Protein AF-A0A9D9CVC6-F1 (afdb_monomer)

Foldseek 3Di:
DVVVVVVVVVVVVVVVVVVVCVVVVVVVVVVCCCCVVPVVPDDPQQCPFAADPDPDDPDRHHCVCVVVLVVLLVVLLVVLLCVPVVVVVCCLPPVDDPPDPVSVVVVVVVVVLVVDDLVVLLVVLVVVCVVVVNDDDSVSSNVSSNSSD

Structure (mmCIF, N/CA/C/O backbone):
data_AF-A0A9D9CVC6-F1
#
_entry.id   AF-A0A9D9CVC6-F1
#
loop_
_atom_site.group_PDB
_atom_site.id
_atom_site.type_symbol
_atom_site.label_atom_id
_atom_site.label_alt_id
_atom_site.label_comp_id
_atom_site.label_asym_id
_atom_site.label_entity_id
_atom_site.label_seq_id
_atom_site.pdbx_PDB_ins_code
_atom_site.Cartn_x
_atom_site.Cartn_y
_atom_site.Cartn_z
_atom_site.occupancy
_atom_site.B_iso_or_equiv
_atom_site.auth_seq_id
_atom_site.auth_comp_id
_atom_site.auth_asym_id
_atom_site.auth_atom_id
_atom_site.pdbx_PDB_model_num
ATOM 1 N N . MET A 1 1 ? 15.420 8.175 44.844 1.00 58.44 1 MET A N 1
ATOM 2 C CA . MET A 1 1 ? 14.349 7.767 43.901 1.00 58.44 1 MET A CA 1
ATOM 3 C C . MET A 1 1 ? 14.159 8.722 42.712 1.00 58.44 1 MET A C 1
ATOM 5 O O . MET A 1 1 ? 14.105 8.226 41.599 1.00 58.44 1 MET A O 1
ATOM 9 N N . LYS A 1 2 ? 14.113 10.060 42.874 1.00 63.50 2 LYS A N 1
ATOM 10 C CA . LYS A 1 2 ? 13.915 10.998 41.738 1.00 63.50 2 LYS A CA 1
ATOM 11 C C . LYS A 1 2 ? 15.054 11.006 40.695 1.00 63.50 2 LYS A C 1
ATOM 13 O O . LYS A 1 2 ? 14.771 10.964 39.510 1.00 63.50 2 LYS A O 1
ATOM 18 N N . LYS A 1 3 ? 16.331 10.983 41.113 1.00 70.31 3 LYS A N 1
ATOM 19 C CA . LYS A 1 3 ? 17.492 10.999 40.189 1.00 70.31 3 LYS A CA 1
ATOM 20 C C . LYS A 1 3 ? 17.569 9.783 39.250 1.00 70.31 3 LYS A C 1
ATOM 22 O O . LYS A 1 3 ? 17.969 9.946 38.109 1.00 70.31 3 LYS A O 1
ATOM 27 N N . ALA A 1 4 ? 17.161 8.598 39.714 1.00 75.88 4 ALA A N 1
ATOM 28 C CA . ALA A 1 4 ? 17.170 7.378 38.900 1.00 75.88 4 ALA A CA 1
ATOM 29 C C . ALA A 1 4 ? 16.188 7.476 37.720 1.00 75.88 4 ALA A C 1
ATOM 31 O O . ALA A 1 4 ? 16.573 7.195 36.592 1.00 75.88 4 ALA A O 1
ATOM 32 N N . LYS A 1 5 ? 14.976 8.000 37.964 1.00 79.31 5 LYS A N 1
ATOM 33 C CA . LYS A 1 5 ? 13.970 8.238 36.917 1.00 79.31 5 LYS A CA 1
ATOM 34 C C . LYS A 1 5 ? 14.440 9.239 35.853 1.00 79.31 5 LYS A C 1
ATOM 36 O O . LYS A 1 5 ? 14.216 9.017 34.674 1.00 79.31 5 LYS A O 1
ATOM 41 N N . TYR A 1 6 ? 15.150 10.301 36.250 1.00 85.25 6 TYR A N 1
ATOM 42 C CA . TYR A 1 6 ? 15.719 11.271 35.299 1.00 85.25 6 TYR A CA 1
ATOM 43 C C . TYR A 1 6 ? 16.834 10.684 34.423 1.00 85.25 6 TYR A C 1
ATOM 45 O O . TYR A 1 6 ? 16.979 11.072 33.265 1.00 85.25 6 TYR A O 1
ATOM 53 N N . ILE A 1 7 ? 17.648 9.774 34.967 1.00 90.19 7 ILE A N 1
ATOM 54 C CA . ILE A 1 7 ? 18.705 9.101 34.198 1.00 90.19 7 ILE A CA 1
ATOM 55 C C . ILE A 1 7 ? 18.078 8.122 33.203 1.00 90.19 7 ILE A C 1
ATOM 57 O O . ILE A 1 7 ? 18.458 8.126 32.035 1.00 90.19 7 ILE A O 1
ATOM 61 N N . GLU A 1 8 ? 17.092 7.344 33.647 1.00 90.44 8 GLU A N 1
ATOM 62 C CA . GLU A 1 8 ? 16.329 6.419 32.807 1.00 90.44 8 GLU A CA 1
ATOM 63 C C . GLU A 1 8 ? 15.657 7.148 31.634 1.00 90.44 8 GLU A C 1
ATOM 65 O O . GLU A 1 8 ? 15.878 6.792 30.477 1.00 90.44 8 GLU A O 1
ATOM 70 N N . GLU A 1 9 ? 14.939 8.241 31.907 1.00 93.50 9 GLU A N 1
ATOM 71 C CA . GLU A 1 9 ? 14.317 9.079 30.877 1.00 93.50 9 GLU A CA 1
ATOM 72 C C . GLU A 1 9 ? 15.345 9.596 29.860 1.00 93.50 9 GLU A C 1
ATOM 74 O O . GLU A 1 9 ? 15.119 9.544 28.650 1.00 93.50 9 GLU A O 1
ATOM 79 N N . LYS A 1 10 ? 16.512 10.056 30.330 1.00 94.44 10 LYS A N 1
ATOM 80 C CA . LYS A 1 10 ? 17.574 10.565 29.455 1.00 94.44 10 LYS A CA 1
ATOM 81 C C . LYS A 1 10 ? 18.161 9.468 28.563 1.00 94.44 10 LYS A C 1
ATOM 83 O O . LYS A 1 10 ? 18.442 9.743 27.396 1.00 94.44 10 LYS A O 1
ATOM 88 N N . ILE A 1 11 ? 18.315 8.249 29.085 1.00 96.31 11 ILE A N 1
ATOM 89 C CA . ILE A 1 11 ? 18.776 7.083 28.317 1.00 96.31 11 ILE A CA 1
ATOM 90 C C . ILE A 1 11 ? 17.750 6.727 27.241 1.00 96.31 11 ILE A C 1
ATOM 92 O O . ILE A 1 11 ? 18.112 6.654 26.068 1.00 96.31 11 ILE A O 1
ATOM 96 N N . PHE A 1 12 ? 16.472 6.573 27.595 1.00 96.12 12 PHE A N 1
ATOM 97 C CA . PHE A 1 12 ? 15.433 6.247 26.614 1.00 96.12 12 PHE A CA 1
ATOM 98 C C . PHE A 1 12 ? 15.273 7.341 25.563 1.00 96.12 12 PHE A C 1
ATOM 100 O O . PHE A 1 12 ? 15.168 7.039 24.376 1.00 96.12 12 PHE A O 1
ATOM 107 N N . ARG A 1 13 ? 15.332 8.616 25.957 1.00 96.00 13 ARG A N 1
ATOM 108 C CA . ARG A 1 13 ? 15.294 9.731 25.008 1.00 96.00 13 ARG A CA 1
ATOM 109 C C . ARG A 1 13 ? 16.474 9.695 24.041 1.00 96.00 13 ARG A C 1
ATOM 111 O O . ARG A 1 13 ? 16.279 9.910 22.848 1.00 96.00 13 ARG A O 1
ATOM 118 N N . PHE A 1 14 ? 17.674 9.394 24.533 1.00 97.44 14 PHE A N 1
ATOM 119 C CA . PHE A 1 14 ? 18.846 9.216 23.680 1.00 97.44 14 PHE A CA 1
ATOM 120 C C . PHE A 1 14 ? 18.668 8.041 22.708 1.00 97.44 14 PHE A C 1
ATOM 122 O O . PHE A 1 14 ? 18.881 8.218 21.512 1.00 97.44 14 PHE A O 1
ATOM 129 N N . LEU A 1 15 ? 18.215 6.878 23.189 1.00 97.69 15 LEU A N 1
ATOM 130 C CA . LEU A 1 15 ? 17.974 5.697 22.354 1.00 97.69 15 LEU A CA 1
ATOM 131 C C . LEU A 1 15 ? 16.898 5.944 21.287 1.00 97.69 15 LEU A C 1
ATOM 133 O O . LEU A 1 15 ? 17.083 5.541 20.142 1.00 97.69 15 LEU A O 1
ATOM 137 N N . MET A 1 16 ? 15.812 6.642 21.631 1.00 97.38 16 MET A N 1
ATOM 138 C CA . MET A 1 16 ? 14.762 7.018 20.677 1.00 97.38 16 MET A CA 1
ATOM 139 C C . MET A 1 16 ? 15.306 7.929 19.575 1.00 97.38 16 MET A C 1
ATOM 141 O O . MET A 1 16 ? 15.074 7.672 18.397 1.00 97.38 16 MET A O 1
ATOM 145 N N . VAL A 1 17 ? 16.057 8.974 19.942 1.00 97.75 17 VAL A N 1
ATOM 146 C CA . VAL A 1 17 ? 16.656 9.895 18.963 1.00 97.75 17 VAL A CA 1
ATOM 147 C C . VAL A 1 17 ? 17.686 9.172 18.096 1.00 97.75 17 VAL A C 1
ATOM 149 O O . VAL A 1 17 ? 17.695 9.359 16.883 1.00 97.75 17 VAL A O 1
ATOM 152 N N . LEU A 1 18 ? 18.512 8.305 18.685 1.00 98.06 18 LEU A N 1
ATOM 153 C CA . LEU A 1 18 ? 19.485 7.506 17.945 1.00 98.06 18 LEU A CA 1
ATOM 154 C C . LEU A 1 18 ? 18.797 6.558 16.954 1.00 98.06 18 LEU A C 1
ATOM 156 O O . LEU A 1 18 ? 19.188 6.507 15.792 1.00 98.06 18 LEU A O 1
ATOM 160 N N . SER A 1 19 ? 17.753 5.849 17.389 1.00 97.81 19 SER A N 1
ATOM 161 C CA . SER A 1 19 ? 16.961 4.967 16.528 1.00 97.81 19 SER A CA 1
ATOM 162 C C . SER A 1 19 ? 16.328 5.738 15.370 1.00 97.81 19 SER A C 1
ATOM 164 O O . SER A 1 19 ? 16.455 5.318 14.220 1.00 97.81 19 SER A O 1
ATOM 166 N N . LEU A 1 20 ? 15.737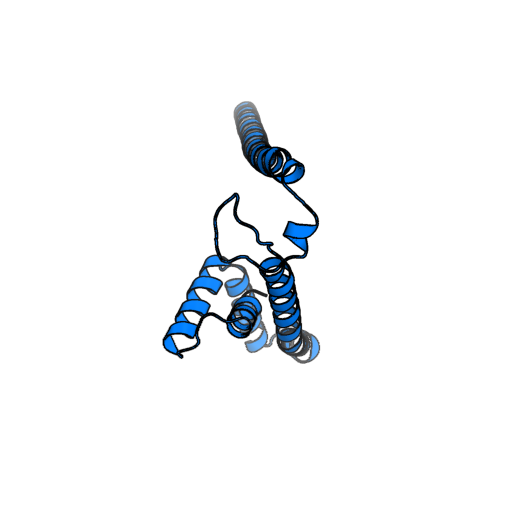 6.905 15.646 1.00 97.75 20 LEU A N 1
ATOM 167 C CA . LEU A 1 20 ? 15.180 7.777 14.616 1.00 97.75 20 LEU A CA 1
ATOM 168 C C . LEU A 1 20 ? 16.246 8.203 13.601 1.00 97.75 20 LEU A C 1
ATOM 170 O O . LEU A 1 20 ? 16.009 8.095 12.402 1.00 97.75 20 LEU A O 1
ATOM 174 N N . ILE A 1 21 ? 17.417 8.653 14.063 1.00 98.19 21 ILE A N 1
ATOM 175 C CA . ILE A 1 21 ? 18.521 9.070 13.186 1.00 98.19 21 ILE A CA 1
ATOM 176 C C . ILE A 1 21 ? 18.998 7.901 12.319 1.00 98.19 21 ILE A C 1
ATOM 178 O O . ILE A 1 21 ? 19.233 8.092 11.129 1.00 98.19 21 ILE A O 1
ATOM 182 N N . LEU A 1 22 ? 19.112 6.695 12.880 1.00 98.12 22 LEU A N 1
ATOM 183 C CA . LEU A 1 22 ? 19.529 5.508 12.131 1.00 98.12 22 LEU A CA 1
ATOM 184 C C . LEU A 1 22 ? 18.515 5.133 11.046 1.00 98.12 22 LEU A C 1
ATOM 186 O O . LEU A 1 22 ? 18.899 4.938 9.893 1.00 98.12 22 LEU A O 1
ATOM 190 N N . VAL A 1 23 ? 17.226 5.071 11.390 1.00 97.88 23 VAL A N 1
ATOM 191 C CA . VAL A 1 23 ? 16.163 4.740 10.430 1.00 97.88 23 VAL A CA 1
ATOM 192 C C . VAL A 1 23 ? 16.060 5.820 9.354 1.00 97.88 23 VAL A C 1
ATOM 194 O O . VAL A 1 23 ? 16.060 5.502 8.166 1.00 97.88 23 VAL A O 1
ATOM 197 N N . ALA A 1 24 ? 16.039 7.095 9.746 1.00 97.94 24 ALA A N 1
ATOM 198 C CA . ALA A 1 24 ? 15.993 8.213 8.809 1.00 97.94 24 ALA A CA 1
ATOM 199 C C . ALA A 1 24 ? 17.230 8.240 7.902 1.00 97.94 24 ALA A C 1
ATOM 201 O O . ALA A 1 24 ? 17.098 8.447 6.698 1.00 97.94 24 ALA A O 1
ATOM 202 N N . GLY A 1 25 ? 18.418 7.971 8.449 1.00 98.19 25 GLY A N 1
ATOM 203 C CA . GLY A 1 25 ? 19.661 7.868 7.688 1.00 98.19 25 GLY A CA 1
ATOM 204 C C . GLY A 1 25 ? 19.634 6.726 6.672 1.00 98.19 25 GLY A C 1
ATOM 205 O O . GLY A 1 25 ? 20.070 6.908 5.536 1.00 98.19 25 GLY A O 1
ATOM 206 N N . PHE A 1 26 ? 19.065 5.573 7.034 1.00 97.94 26 PHE A N 1
ATOM 207 C CA . PHE A 1 26 ? 18.894 4.455 6.107 1.00 97.94 26 PHE A CA 1
ATOM 208 C C . PHE A 1 26 ? 17.908 4.793 4.983 1.00 97.94 26 PHE A C 1
ATOM 210 O O . PHE A 1 26 ? 18.233 4.604 3.811 1.00 97.94 26 PHE A O 1
ATOM 217 N N . VAL A 1 27 ? 16.744 5.361 5.317 1.00 97.69 27 VAL A N 1
ATOM 218 C CA . VAL A 1 27 ? 15.762 5.822 4.321 1.00 97.69 27 VAL A CA 1
ATOM 219 C C . VAL A 1 27 ? 16.394 6.852 3.386 1.00 97.69 27 VAL A C 1
ATOM 221 O O . VAL A 1 27 ? 16.288 6.721 2.167 1.00 97.69 27 VAL A O 1
ATOM 224 N N . PHE A 1 28 ? 17.115 7.832 3.933 1.00 98.06 28 PHE A N 1
ATOM 225 C CA . PHE A 1 28 ? 17.815 8.838 3.141 1.00 98.06 28 PHE A CA 1
ATOM 226 C C . PHE A 1 28 ? 18.872 8.213 2.224 1.00 98.06 28 PHE A C 1
ATOM 228 O O . PHE A 1 28 ? 18.948 8.578 1.057 1.00 98.06 28 PHE A O 1
ATOM 235 N N . SER A 1 29 ? 19.643 7.238 2.710 1.00 97.62 29 SER A N 1
ATOM 236 C CA . SER A 1 29 ? 20.635 6.510 1.909 1.00 97.62 29 SER A CA 1
ATOM 237 C C . SER A 1 29 ? 19.996 5.767 0.730 1.00 97.62 29 SER A C 1
ATOM 239 O O . SER A 1 29 ? 20.488 5.844 -0.400 1.00 97.62 29 SER A O 1
ATOM 241 N N . VAL A 1 30 ? 18.859 5.102 0.959 1.00 97.06 30 VAL A N 1
ATOM 242 C CA . VAL A 1 30 ? 18.101 4.420 -0.101 1.00 97.06 30 VAL A CA 1
ATOM 243 C C . VAL A 1 30 ? 17.596 5.426 -1.134 1.00 97.06 30 VAL A C 1
ATOM 245 O O . VAL A 1 30 ? 17.838 5.238 -2.327 1.00 97.06 30 VAL A O 1
ATOM 248 N N . LEU A 1 31 ? 16.962 6.516 -0.694 1.00 97.06 31 LEU A N 1
ATOM 249 C CA . LEU A 1 31 ? 16.478 7.570 -1.591 1.00 97.06 31 LEU A CA 1
ATOM 250 C C . LEU A 1 31 ? 17.627 8.196 -2.387 1.00 97.06 31 LEU A C 1
ATOM 252 O O . LEU A 1 31 ? 17.539 8.314 -3.608 1.00 97.06 31 LEU A O 1
ATOM 256 N N . TRP A 1 32 ? 18.734 8.527 -1.723 1.00 97.69 32 TRP A N 1
ATOM 257 C CA . TRP A 1 32 ? 19.931 9.058 -2.365 1.00 97.69 32 TRP A CA 1
ATOM 258 C C . TRP A 1 32 ? 20.462 8.106 -3.439 1.00 97.69 32 TRP A C 1
ATOM 260 O O . TRP A 1 32 ? 20.743 8.539 -4.554 1.00 97.69 32 TRP A O 1
ATOM 270 N N . SER A 1 33 ? 20.556 6.805 -3.149 1.00 96.00 33 SER A N 1
ATOM 271 C CA . SER A 1 33 ? 20.980 5.786 -4.121 1.00 96.00 33 SER A CA 1
ATOM 272 C C . SER A 1 33 ? 20.028 5.705 -5.321 1.00 96.00 33 SER A C 1
ATOM 274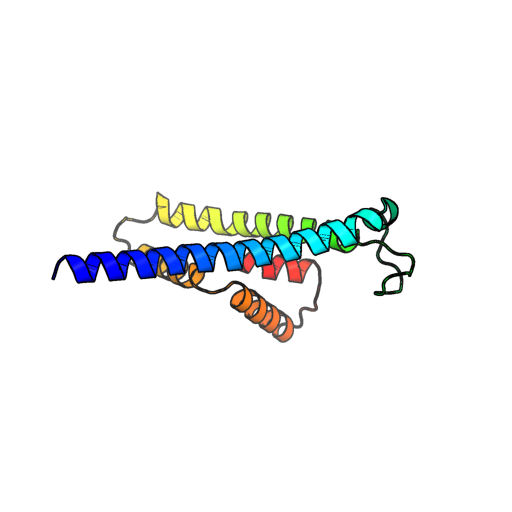 O O . SER A 1 33 ? 20.494 5.645 -6.459 1.00 96.00 33 SER A O 1
ATOM 276 N N . ILE A 1 34 ? 18.711 5.757 -5.088 1.00 94.38 34 ILE A N 1
ATOM 277 C CA . ILE A 1 34 ? 17.696 5.749 -6.152 1.00 94.38 34 ILE A CA 1
ATOM 278 C C . ILE A 1 34 ? 17.859 6.967 -7.063 1.00 94.38 34 ILE A C 1
ATOM 280 O O . ILE A 1 34 ? 17.929 6.807 -8.278 1.00 94.38 34 ILE A O 1
ATOM 284 N N . PHE A 1 35 ? 17.960 8.176 -6.508 1.00 95.12 35 PHE A N 1
ATOM 285 C CA . PHE A 1 35 ? 18.044 9.391 -7.321 1.00 95.12 35 PHE A CA 1
ATOM 286 C C . PHE A 1 35 ? 19.406 9.554 -7.999 1.00 95.12 35 PHE A C 1
ATOM 288 O O . PHE A 1 35 ? 19.456 9.831 -9.196 1.00 95.12 35 PHE A O 1
ATOM 295 N N . SER A 1 36 ? 20.505 9.333 -7.273 1.00 95.75 36 SER A N 1
ATOM 296 C CA . SER A 1 36 ? 21.863 9.490 -7.816 1.00 95.75 36 SER A CA 1
ATOM 297 C C . SER A 1 36 ? 22.168 8.507 -8.945 1.00 95.75 36 SER A C 1
ATOM 299 O O . SER A 1 36 ? 22.846 8.879 -9.898 1.00 95.75 36 SER A O 1
ATOM 301 N N . LYS A 1 37 ? 21.656 7.270 -8.872 1.00 90.88 37 LYS A N 1
ATOM 302 C CA . LYS A 1 37 ? 21.844 6.260 -9.927 1.00 90.88 37 LYS A CA 1
ATOM 303 C C . LYS A 1 37 ? 20.734 6.280 -10.975 1.00 90.88 37 LYS A C 1
ATOM 305 O O . LYS A 1 37 ? 20.990 5.943 -12.124 1.00 90.88 37 LYS A O 1
ATOM 310 N N . GLY A 1 38 ? 19.515 6.646 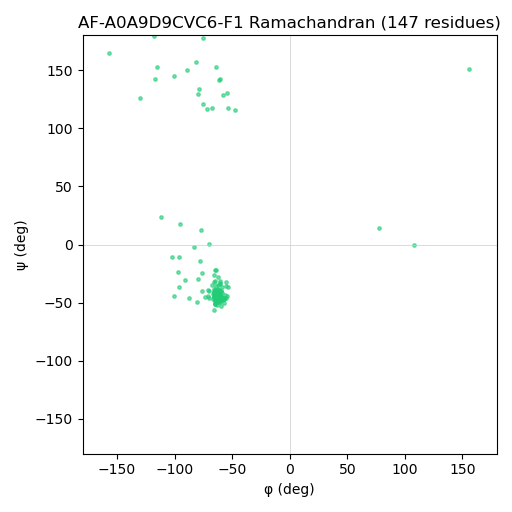-10.587 1.00 88.19 38 GLY A N 1
ATOM 311 C CA . GLY A 1 38 ? 18.338 6.606 -11.451 1.00 88.19 38 GLY A CA 1
ATOM 312 C C . GLY A 1 38 ? 18.231 7.805 -12.387 1.00 88.19 38 GLY A C 1
ATOM 313 O O . GLY A 1 38 ? 18.066 7.608 -13.587 1.00 88.19 38 GLY A O 1
ATOM 314 N N . ILE A 1 39 ? 18.361 9.036 -11.871 1.00 89.12 39 ILE A N 1
ATOM 315 C CA . ILE A 1 39 ? 18.173 10.262 -12.670 1.00 89.12 39 ILE A CA 1
ATOM 316 C C . ILE A 1 39 ? 19.107 10.314 -13.891 1.00 89.12 39 ILE A C 1
ATOM 318 O O . ILE A 1 39 ? 18.601 10.582 -14.978 1.00 89.12 39 ILE A O 1
ATOM 322 N N . PRO A 1 40 ? 20.423 10.030 -13.782 1.00 90.06 40 PRO A N 1
ATOM 323 C CA . PRO A 1 40 ? 21.329 10.152 -14.929 1.00 90.06 40 PRO A CA 1
ATOM 324 C C . PRO A 1 40 ? 21.016 9.196 -16.084 1.00 90.06 40 PRO A C 1
ATOM 326 O O . PRO A 1 40 ? 21.436 9.439 -17.210 1.00 90.06 40 PRO A O 1
ATOM 329 N N . VAL A 1 41 ? 20.313 8.097 -15.801 1.00 84.50 41 VAL A N 1
ATOM 330 C CA . VAL A 1 41 ? 19.986 7.047 -16.776 1.00 84.50 41 VAL A CA 1
ATOM 331 C C . VAL A 1 41 ? 18.532 7.166 -17.251 1.00 84.50 41 VAL A C 1
ATOM 333 O O . VAL A 1 41 ? 18.141 6.517 -18.216 1.00 84.50 41 VAL A O 1
ATOM 336 N N . LEU A 1 42 ? 17.716 8.004 -16.603 1.00 84.94 42 LEU A N 1
ATOM 337 C CA . LEU A 1 42 ? 16.309 8.172 -16.938 1.00 84.94 42 LEU A CA 1
ATOM 338 C C . LEU A 1 42 ? 16.161 8.937 -18.258 1.00 84.94 42 LEU A C 1
ATOM 340 O O . LEU A 1 42 ? 16.504 10.114 -18.356 1.00 84.94 42 LEU A O 1
ATOM 344 N N . THR A 1 43 ? 15.584 8.286 -19.263 1.00 87.56 43 THR A N 1
ATOM 345 C CA . THR A 1 43 ? 15.228 8.921 -20.537 1.00 87.56 43 THR A CA 1
ATOM 346 C C . THR A 1 43 ? 13.716 8.916 -20.735 1.00 87.56 43 THR A C 1
ATOM 348 O O . THR A 1 43 ? 13.007 8.041 -20.235 1.00 87.56 43 THR A O 1
ATOM 351 N N . TRP A 1 44 ? 13.202 9.891 -21.487 1.00 86.69 44 TRP A N 1
ATOM 352 C CA . TRP A 1 44 ? 11.771 9.960 -21.804 1.00 86.69 44 TRP A CA 1
ATOM 353 C C . TRP A 1 44 ? 11.283 8.727 -22.577 1.00 86.69 44 TRP A C 1
ATOM 355 O O . TRP A 1 44 ? 10.172 8.238 -22.362 1.00 86.69 44 TRP A O 1
ATOM 365 N N . GLU A 1 45 ? 12.147 8.176 -23.427 1.00 86.00 45 GLU A N 1
ATOM 366 C CA . GLU A 1 45 ? 11.888 6.944 -24.166 1.00 86.00 45 GLU A CA 1
ATOM 367 C C . GLU A 1 45 ? 11.697 5.748 -23.222 1.00 86.00 45 GLU A C 1
ATOM 369 O O . GLU A 1 45 ? 10.764 4.975 -23.412 1.00 86.00 45 GLU A O 1
ATOM 374 N N . MET A 1 46 ? 12.478 5.628 -22.141 1.00 84.62 46 MET A N 1
ATOM 375 C CA . MET A 1 46 ? 12.286 4.562 -21.142 1.00 84.62 46 MET A CA 1
ATOM 376 C C . MET A 1 46 ? 10.949 4.663 -20.396 1.00 84.62 46 MET A C 1
ATOM 378 O O . MET A 1 46 ? 10.389 3.644 -19.997 1.00 84.62 46 MET A O 1
ATOM 382 N N . VAL A 1 47 ? 10.421 5.872 -20.198 1.00 87.94 47 VAL A N 1
ATOM 383 C CA . VAL A 1 47 ? 9.124 6.068 -19.529 1.00 87.94 47 VAL A CA 1
ATOM 384 C C . VAL A 1 47 ? 7.965 5.719 -20.466 1.00 87.94 47 VAL A C 1
ATOM 386 O O . VAL A 1 47 ? 6.984 5.111 -20.041 1.00 87.94 47 VAL A O 1
ATOM 389 N N . THR A 1 48 ? 8.076 6.100 -21.739 1.00 87.88 48 THR A N 1
ATOM 390 C CA . THR A 1 48 ? 6.982 6.021 -22.723 1.00 87.88 48 THR A CA 1
ATOM 391 C C . THR A 1 48 ? 7.003 4.767 -23.591 1.00 87.88 48 THR A C 1
ATOM 393 O O . THR A 1 48 ? 6.026 4.490 -24.281 1.00 87.88 48 THR A O 1
ATOM 396 N N . SER A 1 49 ? 8.076 3.981 -23.550 1.00 87.56 49 SER A N 1
ATOM 397 C CA . SER A 1 49 ? 8.184 2.759 -24.345 1.00 87.56 49 SER A CA 1
ATOM 398 C C . SER A 1 49 ? 7.626 1.540 -23.621 1.00 87.56 49 SER A C 1
ATOM 400 O O . SER A 1 49 ? 7.686 1.410 -22.394 1.00 87.56 49 SER A O 1
ATOM 402 N N . LEU A 1 50 ? 7.122 0.597 -24.414 1.00 87.31 50 LEU A N 1
ATOM 403 C CA . LEU A 1 50 ? 6.765 -0.733 -23.935 1.00 87.31 50 LEU A CA 1
ATOM 404 C C . LEU A 1 50 ? 8.015 -1.488 -23.447 1.00 87.31 50 LEU A C 1
ATOM 406 O O . LEU A 1 50 ? 9.123 -1.222 -23.927 1.00 87.31 50 LEU A O 1
ATOM 410 N N . PRO A 1 51 ? 7.857 -2.438 -22.508 1.00 80.50 51 PRO A N 1
ATOM 411 C CA . PRO A 1 51 ? 8.957 -3.294 -22.088 1.00 80.50 51 PRO A CA 1
ATOM 412 C C . PRO A 1 51 ? 9.514 -4.058 -23.285 1.00 80.50 51 PRO A C 1
ATOM 414 O O . PRO A 1 51 ? 8.777 -4.678 -24.051 1.00 80.50 51 PRO A O 1
ATOM 417 N N . GLY A 1 52 ? 10.831 -3.979 -23.451 1.00 72.56 52 GLY A N 1
ATOM 418 C CA . GLY A 1 52 ? 11.538 -4.704 -24.494 1.00 72.56 52 GLY A CA 1
ATOM 419 C C . GLY A 1 52 ? 11.673 -6.187 -24.171 1.00 72.56 52 GLY A C 1
ATOM 420 O O . GLY A 1 52 ? 11.317 -6.659 -23.093 1.00 72.56 52 GLY A O 1
ATOM 421 N N . SER A 1 53 ? 12.261 -6.938 -25.099 1.00 65.38 53 SER A N 1
ATOM 422 C CA . SER A 1 53 ? 12.461 -8.389 -24.973 1.00 65.38 53 SER A CA 1
ATOM 423 C C . SER A 1 53 ? 13.508 -8.804 -23.925 1.00 65.38 53 SER A C 1
ATOM 425 O O . SER A 1 53 ? 13.758 -9.996 -23.750 1.00 65.38 53 SER A O 1
ATOM 427 N N . GLY A 1 54 ? 14.136 -7.855 -23.220 1.00 55.59 54 GLY A N 1
ATOM 428 C CA . GLY A 1 54 ? 15.140 -8.119 -22.191 1.00 55.59 54 GLY A CA 1
ATOM 429 C C . GLY A 1 54 ? 14.863 -7.372 -20.889 1.00 55.59 54 GLY A C 1
ATOM 430 O O . GLY A 1 54 ? 14.784 -6.152 -20.880 1.00 55.59 54 GLY A O 1
ATOM 431 N N . PHE A 1 55 ? 14.811 -8.107 -19.778 1.00 51.44 55 PHE A N 1
ATOM 432 C CA . PHE A 1 55 ? 14.646 -7.591 -18.410 1.00 51.44 55 PHE A CA 1
ATOM 433 C C . PHE A 1 55 ? 15.929 -6.972 -17.801 1.00 51.44 55 PHE A C 1
ATOM 435 O O . PHE A 1 55 ? 15.987 -6.740 -16.596 1.00 51.44 55 PHE A O 1
ATOM 442 N N . TYR A 1 56 ? 16.974 -6.718 -18.599 1.00 50.91 56 TYR A N 1
ATOM 443 C CA . TYR A 1 56 ? 18.306 -6.344 -18.105 1.00 50.91 56 TYR A CA 1
ATOM 444 C C . TYR A 1 56 ? 18.736 -4.943 -18.549 1.00 50.91 56 TYR A C 1
ATOM 446 O O . TYR A 1 56 ? 18.507 -4.532 -19.687 1.00 50.91 56 TYR A O 1
ATOM 454 N N . VAL A 1 57 ? 19.421 -4.251 -17.633 1.00 48.38 57 VAL A N 1
ATOM 455 C CA . VAL A 1 57 ? 20.078 -2.950 -17.822 1.00 48.38 57 VAL A CA 1
ATOM 456 C C . VAL A 1 57 ? 20.901 -2.967 -19.117 1.00 48.38 57 VAL A C 1
ATOM 458 O O . VAL A 1 57 ? 21.846 -3.742 -19.237 1.00 48.38 57 VAL A O 1
ATOM 461 N N . GLY A 1 58 ? 20.524 -2.134 -20.091 1.00 53.59 58 GLY A N 1
ATOM 462 C CA . GLY A 1 58 ? 21.248 -1.973 -21.359 1.00 53.59 58 GLY A CA 1
ATOM 463 C C . GLY A 1 58 ? 20.582 -2.561 -22.610 1.00 53.59 58 GLY A C 1
ATOM 464 O O . GLY A 1 58 ? 21.142 -2.411 -23.694 1.00 53.59 58 GLY A O 1
ATOM 465 N N . LYS A 1 59 ? 19.399 -3.190 -22.517 1.00 58.47 59 LYS A N 1
ATOM 466 C CA . LYS A 1 59 ? 18.577 -3.505 -23.705 1.00 58.47 59 LYS A CA 1
ATOM 467 C C . LYS A 1 59 ? 17.436 -2.498 -23.881 1.00 58.47 59 LYS A C 1
ATOM 469 O O . LYS A 1 59 ? 16.881 -2.013 -22.904 1.00 58.47 59 LYS A O 1
ATOM 474 N N . GLN A 1 60 ? 17.113 -2.191 -25.140 1.00 62.09 60 GLN A N 1
ATOM 475 C CA . GLN A 1 60 ? 16.017 -1.298 -25.537 1.00 62.09 60 GLN A CA 1
ATOM 476 C C . GLN A 1 60 ? 14.695 -1.761 -24.916 1.00 62.09 60 GLN A C 1
ATOM 478 O O . GLN A 1 60 ? 14.356 -2.941 -25.011 1.00 62.09 60 GLN A O 1
ATOM 483 N N . GLY A 1 61 ? 13.965 -0.846 -24.282 1.00 69.94 61 GLY A N 1
ATOM 484 C CA . GLY A 1 61 ? 12.690 -1.125 -23.627 1.00 69.94 61 GLY A CA 1
ATOM 485 C C . GLY A 1 61 ? 12.374 -0.115 -22.527 1.00 69.94 61 GLY A C 1
ATOM 486 O O . GLY A 1 61 ? 13.280 0.447 -21.913 1.00 69.94 61 GLY A O 1
ATOM 487 N N . GLY A 1 62 ? 11.088 0.114 -22.280 1.00 83.12 62 GLY A N 1
ATOM 488 C CA . GLY A 1 62 ? 10.610 1.008 -21.230 1.00 83.12 62 GLY A CA 1
ATOM 489 C C . GLY A 1 62 ? 9.772 0.309 -20.163 1.00 83.12 62 GLY A C 1
ATOM 490 O O . GLY A 1 62 ? 9.531 -0.895 -20.208 1.00 83.12 62 GLY A O 1
ATOM 491 N N . PHE A 1 63 ? 9.318 1.068 -19.173 1.00 88.25 63 PHE A N 1
ATOM 492 C CA . PHE A 1 63 ? 8.486 0.568 -18.072 1.00 88.25 63 PHE A CA 1
ATOM 493 C C . PHE A 1 63 ? 7.051 1.109 -18.128 1.00 88.25 63 PHE A C 1
ATOM 495 O O . PHE A 1 63 ? 6.345 1.100 -17.116 1.00 88.25 63 PHE A O 1
ATOM 502 N N . LEU A 1 64 ? 6.578 1.512 -19.318 1.00 90.56 64 LEU A N 1
ATOM 503 C CA . LEU A 1 64 ? 5.226 2.044 -19.510 1.00 90.56 64 LEU A CA 1
ATOM 504 C C . LEU A 1 64 ? 4.144 1.089 -18.981 1.00 90.56 64 LEU A C 1
ATOM 506 O O . LEU A 1 64 ? 3.242 1.523 -18.270 1.00 90.56 64 LEU A O 1
ATOM 510 N N . ASN A 1 65 ? 4.256 -0.217 -19.255 1.00 90.75 65 ASN A N 1
ATOM 511 C CA . ASN A 1 65 ? 3.291 -1.212 -18.766 1.00 90.75 65 ASN A CA 1
ATOM 512 C C . ASN A 1 65 ? 3.221 -1.272 -17.235 1.00 90.75 65 ASN A C 1
ATOM 514 O O . ASN A 1 65 ? 2.150 -1.531 -16.695 1.00 90.75 65 ASN A O 1
ATOM 518 N N . ALA A 1 66 ? 4.331 -1.032 -16.532 1.00 90.56 66 ALA A N 1
ATOM 519 C CA . ALA A 1 66 ? 4.335 -1.008 -15.073 1.00 90.56 66 ALA A CA 1
ATOM 520 C C . ALA A 1 66 ? 3.605 0.233 -14.540 1.00 90.56 66 ALA A C 1
ATOM 522 O O . ALA A 1 66 ? 2.841 0.121 -13.584 1.00 90.56 66 ALA A O 1
ATOM 523 N N . ILE A 1 67 ? 3.773 1.389 -15.194 1.00 93.12 67 ILE A N 1
ATOM 524 C CA . ILE A 1 67 ? 3.059 2.628 -14.849 1.00 93.12 67 ILE A CA 1
ATOM 525 C C . ILE A 1 67 ? 1.562 2.456 -15.116 1.00 93.12 67 ILE A C 1
ATOM 527 O O . ILE A 1 67 ? 0.746 2.600 -14.208 1.00 93.12 67 ILE A O 1
ATOM 531 N N . VAL A 1 68 ? 1.202 2.110 -16.353 1.00 95.31 68 VAL A N 1
ATOM 532 C CA . VAL A 1 68 ? -0.194 1.976 -16.789 1.00 95.31 68 VAL A CA 1
ATOM 533 C C . VAL A 1 68 ? -0.898 0.854 -16.024 1.00 95.31 68 VAL A C 1
ATOM 535 O O . VAL A 1 68 ? -2.014 1.042 -15.548 1.00 95.31 68 VAL A O 1
ATOM 538 N N . GLY A 1 69 ? -0.227 -0.284 -15.833 1.00 94.75 69 GLY A N 1
ATOM 539 C CA . GLY A 1 69 ? -0.735 -1.398 -15.037 1.00 94.75 69 GLY A CA 1
ATOM 540 C C . GLY A 1 69 ? -1.006 -0.999 -13.589 1.00 94.75 69 GLY A C 1
ATOM 541 O O . GLY A 1 69 ? -2.088 -1.285 -13.085 1.00 94.75 69 GLY A O 1
ATOM 542 N N . SER A 1 70 ? -0.083 -0.275 -12.946 1.00 95.25 70 SER A N 1
ATOM 543 C CA . SER A 1 70 ? -0.288 0.243 -11.584 1.00 95.25 70 SER A CA 1
ATOM 544 C C . SER A 1 70 ? -1.493 1.180 -11.508 1.00 95.25 70 SER A C 1
ATOM 546 O O . SER A 1 70 ? -2.328 1.031 -10.620 1.00 95.25 70 SER A O 1
ATOM 548 N N . VAL A 1 71 ? -1.631 2.103 -12.466 1.00 97.00 71 VAL A N 1
ATOM 549 C CA . VAL A 1 71 ? -2.777 3.026 -12.524 1.00 97.00 71 VAL A CA 1
ATOM 550 C C . VAL A 1 71 ? -4.092 2.261 -12.671 1.00 97.00 71 VAL A C 1
ATOM 552 O O . VAL A 1 71 ? -5.040 2.534 -11.939 1.00 97.00 71 VAL A O 1
ATOM 555 N N . TYR A 1 72 ? -4.159 1.281 -13.573 1.00 97.44 72 TYR A N 1
ATOM 556 C CA . TYR A 1 72 ? -5.365 0.473 -13.765 1.00 97.44 72 TYR A CA 1
ATOM 557 C C . TYR A 1 72 ? -5.711 -0.381 -12.545 1.00 97.44 72 TYR A C 1
ATOM 559 O O . TYR A 1 72 ? -6.890 -0.475 -12.202 1.00 97.44 72 TYR A O 1
ATOM 567 N N . ILE A 1 73 ? -4.711 -0.962 -11.876 1.00 96.44 73 ILE A N 1
ATOM 568 C CA . ILE A 1 73 ? -4.925 -1.730 -10.645 1.00 96.44 73 ILE A CA 1
ATOM 569 C C . ILE A 1 73 ? -5.487 -0.827 -9.552 1.00 96.44 73 ILE A C 1
ATOM 571 O O . ILE A 1 73 ? -6.548 -1.131 -9.014 1.00 96.44 73 ILE A O 1
ATOM 575 N N . VAL A 1 74 ? -4.837 0.307 -9.280 1.00 96.06 74 VAL A N 1
ATOM 576 C CA . VAL A 1 74 ? -5.254 1.229 -8.215 1.00 96.06 74 VAL A CA 1
ATOM 577 C C . VAL A 1 74 ? -6.646 1.797 -8.487 1.00 96.06 74 VAL A C 1
ATOM 579 O O . VAL A 1 74 ? -7.494 1.784 -7.596 1.00 96.06 74 VAL A O 1
ATOM 582 N N . LEU A 1 75 ? -6.918 2.263 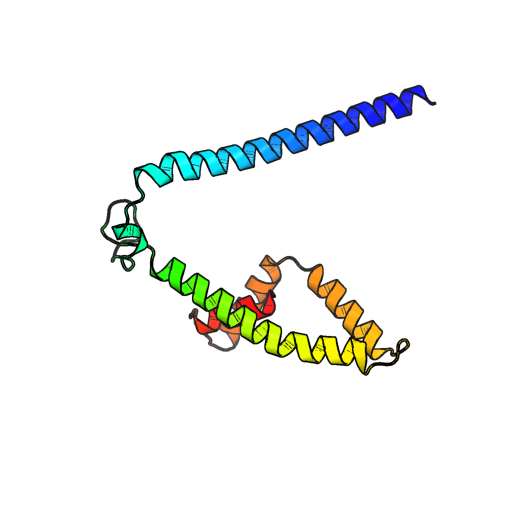-9.710 1.00 97.56 75 LEU A N 1
ATOM 583 C CA . LEU A 1 75 ? -8.228 2.822 -10.060 1.00 97.56 75 LEU A CA 1
ATOM 584 C C . LEU A 1 75 ? -9.334 1.765 -10.017 1.00 97.56 75 LEU A C 1
ATOM 586 O O . LEU A 1 75 ? -10.398 2.023 -9.454 1.00 97.56 75 LEU A O 1
ATOM 590 N N . GLY A 1 76 ? -9.084 0.581 -10.581 1.00 97.44 76 GLY A N 1
ATOM 591 C CA . GLY A 1 76 ? -10.041 -0.522 -10.564 1.00 97.44 76 GLY A CA 1
ATOM 592 C C . GLY A 1 76 ? -10.350 -0.982 -9.141 1.00 97.44 76 GLY A C 1
ATOM 593 O O . GLY A 1 76 ? -11.519 -1.110 -8.781 1.00 97.44 76 GLY A O 1
ATOM 594 N N . ALA A 1 77 ? -9.315 -1.160 -8.320 1.00 96.19 77 ALA A N 1
ATOM 595 C CA . ALA A 1 77 ? -9.462 -1.590 -6.936 1.00 96.19 77 ALA A CA 1
ATOM 596 C C . ALA A 1 77 ? -10.164 -0.536 -6.078 1.00 96.19 77 ALA A C 1
ATOM 598 O O . ALA A 1 77 ? -11.076 -0.868 -5.331 1.00 96.19 77 ALA A O 1
ATOM 599 N N . THR A 1 78 ? -9.819 0.744 -6.246 1.00 96.69 78 THR A N 1
ATOM 600 C CA . THR A 1 78 ? -10.490 1.850 -5.545 1.00 96.69 78 THR A CA 1
ATOM 601 C C . THR A 1 78 ? -11.967 1.914 -5.918 1.00 96.69 78 THR A C 1
ATOM 603 O O . THR A 1 78 ? -12.822 2.048 -5.047 1.00 96.69 78 THR A O 1
ATOM 606 N N . PHE A 1 79 ? -12.294 1.792 -7.207 1.00 97.56 79 PHE A N 1
ATOM 607 C CA . PHE A 1 79 ? -13.680 1.819 -7.662 1.00 97.56 79 PHE A CA 1
ATOM 608 C C . PHE A 1 79 ? -14.500 0.668 -7.061 1.00 97.56 79 PHE A C 1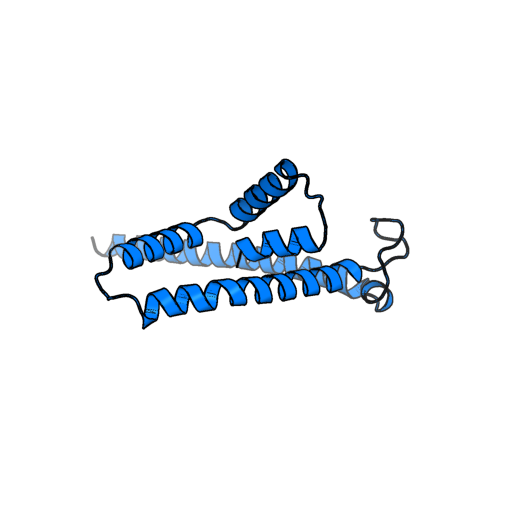
ATOM 610 O O . PHE A 1 79 ? -15.571 0.910 -6.503 1.00 97.56 79 PHE A O 1
ATOM 617 N N . LEU A 1 80 ? -13.988 -0.566 -7.121 1.00 96.94 80 LEU A N 1
ATOM 618 C CA . LEU A 1 80 ? -14.656 -1.732 -6.534 1.00 96.94 80 LEU A CA 1
ATOM 619 C C . LEU A 1 80 ? -14.738 -1.640 -5.004 1.00 96.94 80 LEU A C 1
ATOM 621 O O . LEU A 1 80 ? -15.792 -1.915 -4.429 1.00 96.94 80 LEU A O 1
ATOM 625 N N . GLY A 1 81 ? -13.660 -1.198 -4.357 1.00 95.12 81 GLY A N 1
ATOM 626 C CA . GLY A 1 81 ? -13.592 -0.999 -2.914 1.00 95.12 81 GLY A CA 1
ATOM 627 C C . GLY A 1 81 ? -14.627 0.015 -2.437 1.00 95.12 81 GLY A C 1
ATOM 628 O O . GLY A 1 81 ? -15.381 -0.264 -1.506 1.00 95.12 81 GLY A O 1
ATOM 629 N N . LEU A 1 82 ? -14.759 1.161 -3.112 1.00 95.81 82 LEU A N 1
ATOM 630 C CA . LEU A 1 82 ? -15.782 2.166 -2.797 1.00 95.81 82 LEU A CA 1
ATOM 631 C C . LEU A 1 82 ? -17.200 1.650 -3.051 1.00 95.81 82 LEU A C 1
ATOM 633 O O . LEU A 1 82 ? -18.092 1.881 -2.233 1.00 95.81 82 LEU A O 1
ATOM 637 N N . LEU A 1 83 ? -17.407 0.928 -4.154 1.00 96.62 83 LEU A N 1
ATOM 638 C CA . LEU A 1 83 ? -18.710 0.365 -4.504 1.00 96.62 83 LEU A CA 1
ATOM 639 C C . LEU A 1 83 ? -19.239 -0.583 -3.415 1.00 96.62 83 LEU A C 1
ATOM 641 O O . LEU A 1 83 ? -20.440 -0.596 -3.149 1.00 96.62 83 LEU A O 1
ATOM 645 N N . ILE A 1 84 ? -18.352 -1.349 -2.774 1.00 93.94 84 ILE A N 1
ATOM 646 C CA . ILE A 1 84 ? -18.704 -2.309 -1.718 1.00 93.94 84 ILE A CA 1
ATOM 647 C C . ILE A 1 84 ? -18.726 -1.641 -0.335 1.00 93.94 84 ILE A C 1
ATOM 649 O O . ILE A 1 84 ? -19.667 -1.840 0.436 1.00 93.94 84 ILE A O 1
ATOM 653 N N . SER A 1 85 ? -17.709 -0.843 -0.004 1.00 93.06 85 SER A N 1
ATOM 654 C CA . SER A 1 85 ? -17.541 -0.271 1.338 1.00 93.06 85 SER A CA 1
ATOM 655 C C . SER A 1 85 ? -18.586 0.792 1.671 1.00 93.06 85 SER A C 1
ATOM 657 O O . SER A 1 85 ? -19.104 0.794 2.790 1.00 93.06 85 SER A O 1
ATOM 659 N N . ILE A 1 86 ? -18.959 1.660 0.719 1.00 95.75 86 ILE A N 1
ATOM 660 C CA . ILE A 1 86 ? -19.899 2.762 0.977 1.00 95.75 86 ILE A CA 1
ATOM 661 C C . ILE A 1 86 ? -21.263 2.235 1.456 1.00 95.75 86 ILE A C 1
ATOM 663 O O . ILE A 1 86 ? -21.694 2.659 2.532 1.00 95.75 86 ILE A O 1
ATOM 667 N N . PRO A 1 87 ? -21.944 1.300 0.759 1.00 95.38 87 PRO A N 1
ATOM 668 C CA . PRO A 1 87 ? -23.222 0.766 1.232 1.00 95.38 87 PRO A CA 1
ATOM 669 C C . PRO A 1 87 ? -23.122 0.080 2.597 1.00 95.38 87 PRO A C 1
ATOM 671 O O . PRO A 1 87 ? -24.005 0.257 3.438 1.00 95.38 87 PRO A O 1
ATOM 674 N N . VAL A 1 88 ? -22.045 -0.675 2.839 1.00 93.06 88 VAL A N 1
ATOM 675 C CA . VAL A 1 88 ? -21.833 -1.399 4.102 1.00 93.06 88 VAL A CA 1
ATOM 676 C C . VAL A 1 88 ? -21.675 -0.420 5.264 1.00 93.06 88 VAL A C 1
ATOM 678 O O . VAL A 1 88 ? -22.387 -0.523 6.266 1.00 93.06 88 VAL A O 1
ATOM 681 N N . VAL A 1 89 ? -20.793 0.570 5.122 1.00 91.75 89 VAL A N 1
ATOM 682 C CA . VAL A 1 89 ? -20.549 1.585 6.156 1.00 91.75 89 VAL A CA 1
ATOM 683 C C . VAL A 1 89 ? -21.788 2.453 6.371 1.00 91.75 89 VAL A C 1
ATOM 685 O O . VAL A 1 89 ? -22.139 2.745 7.520 1.00 91.75 89 VAL A O 1
ATOM 688 N N . PHE A 1 90 ? -22.490 2.818 5.296 1.00 95.06 90 PHE A N 1
ATOM 689 C CA . PHE A 1 90 ? -23.730 3.586 5.371 1.00 95.06 90 PHE A CA 1
ATOM 690 C C . PHE A 1 90 ? -24.815 2.818 6.134 1.00 95.06 90 PHE A C 1
ATOM 692 O O . PHE A 1 90 ? -25.420 3.362 7.059 1.00 95.06 90 PHE A O 1
ATOM 699 N N . TYR A 1 91 ? -25.004 1.530 5.834 1.00 93.75 91 TYR A N 1
ATOM 700 C CA . TYR A 1 91 ? -25.960 0.680 6.541 1.00 93.75 91 TYR A CA 1
ATOM 701 C C . TYR A 1 91 ? -25.649 0.566 8.039 1.00 93.75 91 TYR A C 1
ATOM 703 O O . TYR A 1 91 ? -26.520 0.805 8.883 1.00 93.75 91 TYR A O 1
ATOM 711 N N . LEU A 1 92 ? -24.392 0.267 8.376 1.00 92.06 92 LEU A N 1
ATOM 712 C CA . LEU A 1 92 ? -23.942 0.109 9.761 1.00 92.06 92 LEU A CA 1
ATOM 713 C C . LEU A 1 92 ? -24.007 1.406 10.580 1.00 92.06 92 LEU A C 1
ATOM 715 O O . LEU A 1 92 ? -24.105 1.339 11.808 1.00 92.06 92 LEU A O 1
ATOM 719 N N . SER A 1 93 ? -23.918 2.564 9.925 1.00 90.12 93 SER A N 1
ATOM 720 C CA . SER A 1 93 ? -23.874 3.869 10.596 1.00 90.12 93 SER A CA 1
ATOM 721 C C . SER A 1 93 ? -25.238 4.546 10.689 1.00 90.12 93 SER A C 1
ATOM 723 O O . SER A 1 93 ? -25.510 5.207 11.688 1.00 90.12 93 SER A O 1
ATOM 725 N N . VAL A 1 94 ? -26.085 4.397 9.666 1.00 92.56 94 VAL A N 1
ATOM 726 C CA . VAL A 1 94 ? -27.357 5.129 9.557 1.00 92.56 94 VAL A CA 1
ATOM 727 C C . VAL A 1 94 ? -28.549 4.279 9.983 1.00 92.56 94 VAL A C 1
ATOM 729 O O . VAL A 1 94 ? -29.416 4.762 10.708 1.00 92.56 94 VAL A O 1
ATOM 732 N N . TYR A 1 95 ? -28.609 3.019 9.549 1.00 90.81 95 TYR A N 1
ATOM 733 C CA . TYR A 1 95 ? -29.802 2.186 9.738 1.00 90.81 95 TYR A CA 1
ATOM 734 C C . TYR A 1 95 ? -29.716 1.275 10.960 1.00 90.81 95 TYR A C 1
ATOM 736 O O . TYR A 1 95 ? -30.743 0.857 11.502 1.00 90.81 95 TYR A O 1
ATOM 744 N N . LEU A 1 96 ? -28.506 0.954 11.416 1.00 90.94 96 LEU A N 1
ATOM 745 C CA . LEU A 1 96 ? -28.334 0.092 12.573 1.00 90.94 96 LEU A CA 1
ATOM 746 C C . LEU A 1 96 ? -28.559 0.840 13.891 1.00 90.94 96 LEU A C 1
ATOM 748 O O . LEU A 1 96 ? -27.999 1.905 14.141 1.00 90.94 96 LEU A O 1
ATOM 752 N N . LYS A 1 97 ? -29.332 0.220 14.788 1.00 87.69 97 LYS A N 1
ATOM 753 C CA . LYS A 1 97 ? -29.465 0.685 16.175 1.00 87.69 97 LYS A CA 1
ATOM 754 C C . LYS A 1 97 ? -28.097 0.657 16.864 1.00 87.69 97 LYS A C 1
ATOM 756 O O . LYS A 1 97 ? -27.337 -0.291 16.670 1.00 87.69 97 LYS A O 1
ATOM 761 N N . LYS A 1 98 ? -27.828 1.650 17.718 1.00 80.12 98 LYS A N 1
ATOM 762 C CA . LYS A 1 98 ? -26.552 1.787 18.448 1.00 80.12 98 LYS A CA 1
ATOM 763 C C . LYS A 1 98 ? -26.167 0.528 19.240 1.00 80.12 98 LYS A C 1
ATOM 765 O O . LYS A 1 98 ? -25.004 0.149 19.217 1.00 80.12 98 LYS A O 1
ATOM 770 N N . ASP A 1 99 ? -27.146 -0.164 19.823 1.00 85.88 99 ASP A N 1
ATOM 771 C CA . ASP A 1 99 ? -26.933 -1.372 20.642 1.00 85.88 99 ASP A CA 1
ATOM 772 C C . ASP A 1 99 ? -27.090 -2.683 19.848 1.00 85.88 99 ASP A C 1
ATOM 774 O O . ASP A 1 99 ? -27.306 -3.763 20.405 1.00 85.88 99 ASP A O 1
ATOM 778 N N . SER A 1 100 ? -27.038 -2.611 18.515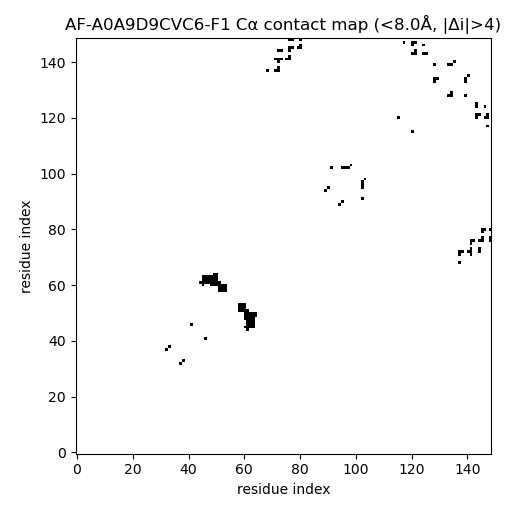 1.00 92.06 100 SER A N 1
ATOM 779 C CA . SER A 1 100 ? -27.145 -3.792 17.664 1.00 92.06 100 SER A CA 1
ATOM 780 C C . SER A 1 100 ? -25.926 -4.696 17.835 1.00 92.06 100 SER A C 1
ATOM 782 O O . SER A 1 100 ? -24.815 -4.336 17.444 1.00 92.06 100 SER A O 1
ATOM 784 N N . ARG A 1 101 ? -26.151 -5.927 18.318 1.00 91.19 101 ARG A N 1
ATOM 785 C CA . ARG A 1 101 ? -25.102 -6.960 18.424 1.00 91.19 101 ARG A CA 1
ATOM 786 C C . ARG A 1 101 ? -24.419 -7.220 17.079 1.00 91.19 101 ARG A C 1
ATOM 788 O O . ARG A 1 101 ? -23.212 -7.429 17.043 1.00 91.19 101 ARG A O 1
ATOM 795 N N . PHE A 1 102 ? -25.172 -7.159 15.976 1.00 91.94 102 PHE A N 1
ATOM 796 C CA . PHE A 1 102 ? -24.617 -7.302 14.628 1.00 91.94 102 PHE A CA 1
ATOM 797 C C . PHE A 1 102 ? -23.638 -6.170 14.295 1.00 91.94 102 PHE A C 1
ATOM 799 O O . PHE A 1 102 ? -22.561 -6.428 13.770 1.00 91.94 102 PHE A O 1
ATOM 806 N N . GLY A 1 103 ? -23.974 -4.928 14.659 1.00 91.88 103 GLY A N 1
ATOM 807 C CA . GLY A 1 103 ? -23.095 -3.777 14.454 1.00 91.88 103 GLY A CA 1
ATOM 808 C C . GLY A 1 103 ? -21.802 -3.885 15.253 1.00 91.88 103 GLY A C 1
ATOM 809 O O . GLY A 1 103 ? -20.734 -3.598 14.719 1.00 91.88 103 GLY A O 1
ATOM 810 N N . SER A 1 104 ? -21.883 -4.349 16.502 1.00 91.88 104 SER A N 1
ATOM 811 C CA . SER A 1 104 ? -20.702 -4.585 17.340 1.00 91.88 104 SER A CA 1
ATOM 812 C C . SER A 1 104 ? -19.796 -5.677 16.768 1.00 91.88 104 SER A C 1
ATOM 814 O O . SER A 1 104 ? -18.586 -5.484 16.711 1.00 91.88 104 SE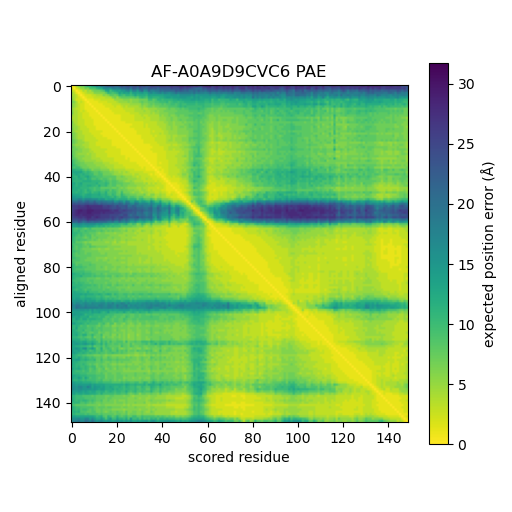R A O 1
ATOM 816 N N . ILE A 1 105 ? -20.366 -6.796 16.304 1.00 94.75 105 ILE A N 1
ATOM 817 C CA . ILE A 1 105 ? -19.597 -7.894 15.696 1.00 94.75 105 ILE A CA 1
ATOM 818 C C . ILE A 1 105 ? -18.944 -7.444 14.385 1.00 94.75 105 ILE A C 1
ATOM 820 O O . ILE A 1 105 ? -17.767 -7.718 14.175 1.00 94.75 105 ILE A O 1
ATOM 824 N N . ALA A 1 106 ? -19.673 -6.727 13.524 1.00 93.12 106 ALA A N 1
ATOM 825 C CA . ALA A 1 106 ? -19.131 -6.226 12.262 1.00 93.12 106 ALA A CA 1
ATOM 826 C C . ALA A 1 106 ? -17.962 -5.255 12.488 1.00 93.12 106 ALA A C 1
ATOM 828 O O . ALA A 1 106 ? -16.923 -5.388 11.850 1.00 93.12 106 ALA A O 1
ATOM 829 N N . ARG A 1 107 ? -18.097 -4.317 13.436 1.00 91.38 107 ARG A N 1
ATOM 830 C CA . ARG A 1 107 ? -17.014 -3.384 13.798 1.00 91.38 107 ARG A CA 1
ATOM 831 C C . ARG A 1 107 ? -15.799 -4.114 14.361 1.00 91.38 107 ARG A C 1
ATOM 833 O O . ARG A 1 107 ? -14.697 -3.859 13.902 1.00 91.38 107 ARG A O 1
ATOM 840 N N . LEU A 1 108 ? -16.011 -5.075 15.264 1.00 94.19 108 LEU A N 1
ATOM 841 C CA . LEU A 1 108 ? -14.929 -5.909 15.788 1.00 94.19 108 LEU A CA 1
ATOM 842 C C . LEU A 1 108 ? -14.206 -6.670 14.667 1.00 94.19 108 LEU A C 1
ATOM 844 O O . LEU A 1 108 ? -12.983 -6.753 14.675 1.00 94.19 108 LEU A O 1
ATOM 848 N N . ALA A 1 109 ? -14.947 -7.212 13.696 1.00 93.25 109 ALA A N 1
ATOM 849 C CA . ALA A 1 109 ? -14.352 -7.884 12.547 1.00 93.25 109 ALA A CA 1
ATOM 850 C C . ALA A 1 109 ? -13.494 -6.919 11.714 1.00 93.25 109 ALA A C 1
ATOM 852 O O . ALA A 1 109 ? -12.370 -7.273 11.369 1.00 93.25 109 ALA A O 1
ATOM 853 N N . PHE A 1 110 ? -13.972 -5.699 11.450 1.00 90.81 110 PHE A N 1
ATOM 854 C CA . PHE A 1 110 ? -13.174 -4.681 10.762 1.00 90.81 110 PHE A CA 1
ATOM 855 C C . PHE A 1 110 ? -11.919 -4.292 11.547 1.00 90.81 110 PHE A C 1
ATOM 857 O O . PHE A 1 110 ? -10.846 -4.254 10.957 1.00 90.81 110 PHE A O 1
ATOM 864 N N . ASP A 1 111 ? -12.013 -4.085 12.862 1.00 92.69 111 ASP A N 1
ATOM 865 C CA . ASP A 1 111 ? -10.851 -3.757 13.700 1.00 92.69 111 ASP A CA 1
ATOM 866 C C . ASP A 1 111 ? -9.783 -4.865 13.652 1.00 92.69 111 ASP A C 1
ATOM 868 O O . ASP A 1 111 ? -8.587 -4.585 13.557 1.00 92.69 111 ASP A O 1
ATOM 872 N N . VAL A 1 112 ? -10.208 -6.136 13.659 1.00 93.12 112 VAL A N 1
ATOM 873 C CA . VAL A 1 112 ? -9.302 -7.283 13.497 1.00 93.12 112 VAL A CA 1
ATOM 874 C C . VAL A 1 112 ? -8.684 -7.299 12.099 1.00 93.12 112 VAL A C 1
ATOM 876 O O . VAL A 1 112 ? -7.475 -7.491 11.981 1.00 93.12 112 VAL A O 1
ATOM 879 N N . LEU A 1 113 ? -9.482 -7.071 11.052 1.00 89.62 113 LEU A N 1
ATOM 880 C CA . LEU A 1 113 ? -9.009 -7.030 9.667 1.00 89.62 113 LEU A CA 1
ATOM 881 C C . LEU A 1 113 ? -7.981 -5.905 9.452 1.00 89.62 113 LEU A C 1
ATOM 883 O O . LEU A 1 113 ? -6.926 -6.157 8.870 1.00 89.62 113 LEU A O 1
ATOM 887 N N . PHE A 1 114 ? -8.210 -4.704 9.984 1.00 87.81 114 PHE A N 1
ATOM 888 C CA . PHE A 1 114 ? -7.247 -3.597 9.895 1.00 87.81 114 PHE A CA 1
ATOM 889 C C . PHE A 1 114 ? -5.935 -3.868 10.647 1.00 87.81 114 PHE A C 1
ATOM 891 O O . PHE A 1 114 ? -4.908 -3.271 10.326 1.00 87.81 114 PHE A O 1
ATOM 898 N N . GLY A 1 115 ? -5.942 -4.777 11.626 1.00 89.88 115 GLY A N 1
ATOM 899 C CA . GLY A 1 115 ? -4.734 -5.218 12.325 1.00 89.88 115 GLY A CA 1
ATOM 900 C C . GLY A 1 115 ? -3.874 -6.216 11.539 1.00 89.88 115 GLY A C 1
ATOM 901 O O . GLY A 1 115 ? -2.728 -6.463 11.921 1.00 89.88 115 GLY A O 1
ATOM 902 N N . VAL A 1 116 ? -4.397 -6.808 10.459 1.00 91.75 116 VAL A N 1
ATOM 903 C CA . VAL A 1 116 ? -3.673 -7.803 9.658 1.00 91.75 116 VAL A CA 1
ATOM 904 C C . VAL A 1 116 ? -2.685 -7.106 8.708 1.00 91.75 116 VAL A C 1
ATOM 906 O O . VAL A 1 116 ? -3.077 -6.210 7.963 1.00 91.75 116 VAL A O 1
ATOM 909 N N . PRO A 1 117 ? -1.404 -7.519 8.667 1.00 91.31 117 PRO A N 1
ATOM 910 C CA . PRO A 1 117 ? -0.435 -6.957 7.728 1.00 91.31 117 PRO A CA 1
ATOM 911 C C . PRO A 1 117 ? -0.829 -7.190 6.262 1.00 91.31 117 PRO A C 1
ATOM 913 O O . PRO A 1 117 ? -1.242 -8.289 5.890 1.00 91.31 117 PRO A O 1
ATOM 916 N N . SER A 1 118 ? -0.590 -6.204 5.394 1.00 89.81 118 SER A N 1
ATOM 917 C CA . SER A 1 118 ? -0.922 -6.272 3.958 1.00 89.81 118 SER A CA 1
ATOM 918 C C . SER A 1 118 ? -0.307 -7.474 3.227 1.00 89.81 118 SER A C 1
ATOM 920 O O . SER A 1 118 ? -0.930 -8.051 2.338 1.00 89.81 118 SER A O 1
ATOM 922 N N . ILE A 1 119 ? 0.885 -7.930 3.633 1.00 91.44 119 ILE A N 1
ATOM 923 C CA . ILE A 1 119 ? 1.527 -9.113 3.036 1.00 91.44 119 ILE A CA 1
ATOM 924 C C . ILE A 1 119 ? 0.679 -10.386 3.193 1.00 91.44 119 ILE A C 1
ATOM 926 O O . ILE A 1 119 ? 0.695 -11.252 2.317 1.00 91.44 119 ILE A O 1
ATOM 930 N N . VAL A 1 120 ? -0.090 -10.490 4.283 1.00 92.38 120 VAL A N 1
ATOM 931 C CA . VAL A 1 120 ? -0.955 -11.644 4.560 1.00 92.38 120 VAL A CA 1
ATOM 932 C C . VAL A 1 120 ? -2.133 -11.659 3.592 1.00 92.38 120 VAL A C 1
ATOM 934 O O . VAL A 1 120 ? -2.404 -12.693 2.985 1.00 92.38 120 VAL A O 1
ATOM 937 N N . TYR A 1 121 ? -2.781 -10.511 3.387 1.00 89.31 121 TYR A N 1
ATOM 938 C CA . TYR A 1 121 ? -3.863 -10.357 2.411 1.00 89.31 121 TYR A CA 1
ATOM 939 C C . TYR A 1 121 ? -3.411 -10.705 0.993 1.00 89.31 121 TYR A C 1
ATOM 941 O O . TYR A 1 121 ? -4.077 -11.489 0.317 1.00 89.31 121 TYR A O 1
ATOM 949 N N . GLY A 1 122 ? -2.250 -10.194 0.569 1.00 89.56 122 GLY A N 1
ATOM 950 C CA . GLY A 1 122 ? -1.692 -10.494 -0.750 1.00 89.56 122 GLY A CA 1
ATOM 951 C C . GLY A 1 122 ? -1.426 -11.989 -0.950 1.00 89.56 122 GLY A C 1
ATOM 952 O O . GLY A 1 122 ? -1.856 -12.568 -1.948 1.00 89.56 122 GLY A O 1
ATOM 953 N N . ALA A 1 123 ? -0.778 -12.643 0.020 1.00 91.25 123 ALA A N 1
ATOM 954 C CA . ALA A 1 123 ? -0.493 -14.078 -0.045 1.00 91.25 123 ALA A CA 1
ATOM 955 C C . ALA A 1 123 ? -1.772 -14.936 -0.032 1.00 91.25 123 ALA A C 1
ATOM 957 O O . ALA A 1 123 ? -1.888 -15.903 -0.792 1.00 91.25 123 ALA A O 1
ATOM 958 N N . PHE A 1 124 ? -2.747 -14.573 0.804 1.00 91.50 124 PHE A N 1
ATOM 959 C CA . PHE A 1 124 ? -4.026 -15.272 0.904 1.00 91.50 124 PHE A CA 1
ATOM 960 C C . PHE A 1 124 ? -4.838 -15.159 -0.392 1.00 91.50 124 PHE A C 1
ATOM 962 O O . PHE A 1 124 ? -5.255 -16.175 -0.951 1.00 91.50 124 PHE A O 1
ATOM 969 N N . ALA A 1 125 ? -5.001 -13.945 -0.918 1.00 90.12 125 ALA A N 1
ATOM 970 C CA . ALA A 1 125 ? -5.752 -13.707 -2.145 1.00 90.12 125 ALA A CA 1
ATOM 971 C C . ALA A 1 125 ? -5.093 -14.382 -3.358 1.00 90.12 125 ALA A C 1
ATOM 973 O O . ALA A 1 125 ? -5.775 -15.012 -4.168 1.00 90.12 125 ALA A O 1
ATOM 974 N N . PHE A 1 126 ? -3.759 -14.344 -3.444 1.00 88.00 126 PHE A N 1
ATOM 975 C CA . PHE A 1 126 ? -3.013 -15.055 -4.481 1.00 88.00 126 PHE A CA 1
ATOM 976 C C . PHE A 1 126 ? -3.200 -16.579 -4.396 1.00 88.00 126 PHE A C 1
ATOM 978 O O . PHE A 1 126 ? -3.374 -17.244 -5.418 1.00 88.00 126 PHE A O 1
ATOM 985 N N . THR A 1 127 ? -3.238 -17.137 -3.183 1.00 91.06 127 THR A N 1
ATOM 986 C CA . THR A 1 127 ? -3.519 -18.567 -2.975 1.00 91.06 127 THR A CA 1
ATOM 987 C C . THR A 1 127 ? -4.919 -18.932 -3.473 1.00 91.06 127 THR A C 1
ATOM 989 O O . THR A 1 127 ? -5.073 -19.919 -4.192 1.00 91.06 127 THR A O 1
ATOM 992 N N . ILE A 1 128 ? -5.933 -18.115 -3.165 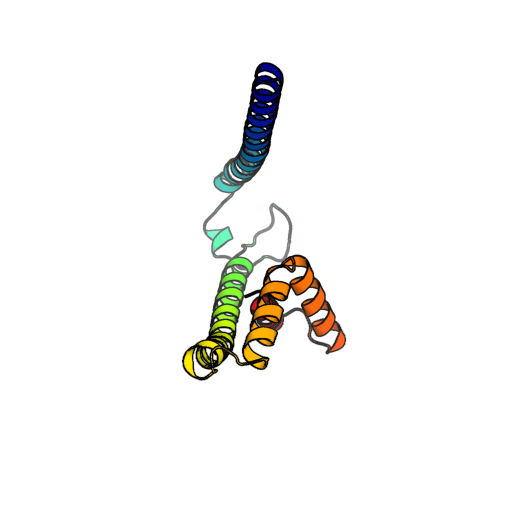1.00 91.38 128 ILE A N 1
ATOM 993 C CA . ILE A 1 128 ? -7.302 -18.314 -3.668 1.00 91.38 128 ILE A CA 1
ATOM 994 C C . ILE A 1 128 ? -7.330 -18.283 -5.196 1.00 91.38 128 ILE A C 1
ATOM 996 O O . ILE A 1 128 ? -7.942 -19.157 -5.809 1.00 91.38 128 ILE A O 1
ATOM 1000 N N . MET A 1 129 ? -6.647 -17.320 -5.820 1.00 90.69 129 MET A N 1
ATOM 1001 C CA . MET A 1 129 ? -6.574 -17.238 -7.280 1.00 90.69 129 MET A CA 1
ATOM 1002 C C . MET A 1 129 ? -6.048 -18.538 -7.892 1.00 90.69 129 MET A C 1
ATOM 1004 O O . MET A 1 129 ? -6.663 -19.055 -8.822 1.00 90.69 129 MET A O 1
ATOM 1008 N N . ILE A 1 130 ? -4.969 -19.100 -7.339 1.00 90.12 130 ILE A N 1
ATOM 1009 C CA . ILE A 1 130 ? -4.400 -20.369 -7.814 1.00 90.12 130 ILE A CA 1
ATOM 1010 C C . ILE A 1 130 ? -5.410 -21.511 -7.674 1.00 90.12 130 ILE A C 1
ATOM 1012 O O . ILE A 1 130 ? -5.608 -22.263 -8.628 1.00 90.12 130 ILE A O 1
ATOM 1016 N N . VAL A 1 131 ? -6.069 -21.628 -6.517 1.00 93.56 131 VAL A N 1
ATOM 1017 C CA . VAL A 1 131 ? -7.046 -22.699 -6.245 1.00 93.56 131 VAL A CA 1
ATOM 1018 C C . VAL A 1 131 ? -8.239 -22.634 -7.204 1.00 93.56 131 VAL A C 1
ATOM 1020 O O . VAL A 1 131 ? -8.712 -23.669 -7.666 1.00 93.56 131 VAL A O 1
ATOM 1023 N N . VAL A 1 132 ? -8.699 -21.430 -7.545 1.00 91.50 132 VAL A N 1
ATOM 1024 C CA . VAL A 1 132 ? -9.823 -21.206 -8.474 1.00 91.50 132 VAL A CA 1
ATOM 1025 C C . VAL A 1 132 ? -9.370 -21.250 -9.949 1.00 91.50 132 VAL A C 1
ATOM 1027 O O . VAL A 1 132 ? -10.186 -21.154 -10.863 1.00 91.50 132 VAL A O 1
ATOM 1030 N N . GLY A 1 133 ? -8.072 -21.427 -10.219 1.00 89.88 133 GLY A N 1
ATOM 1031 C CA . GLY A 1 133 ? -7.516 -21.477 -11.576 1.00 89.88 133 GLY A CA 1
ATOM 1032 C C . GLY A 1 133 ? -7.367 -20.107 -12.250 1.00 89.88 133 GLY A C 1
ATOM 1033 O O . GLY A 1 133 ? -7.135 -20.031 -13.460 1.00 89.88 133 GLY A O 1
ATOM 1034 N N . ILE A 1 134 ? -7.472 -19.017 -11.486 1.00 88.81 134 ILE A N 1
ATOM 1035 C CA . ILE A 1 134 ? -7.223 -17.654 -11.956 1.00 88.81 134 ILE A CA 1
ATOM 1036 C C . ILE A 1 134 ? -5.712 -17.456 -12.084 1.00 88.81 134 ILE A C 1
ATOM 1038 O O . ILE A 1 134 ? -4.953 -17.560 -11.122 1.00 88.81 134 ILE A O 1
ATOM 1042 N N . ARG A 1 135 ? -5.260 -17.132 -13.296 1.00 87.88 135 ARG A N 1
ATOM 1043 C CA . ARG A 1 135 ? -3.854 -16.806 -13.559 1.00 87.88 135 ARG A CA 1
ATOM 1044 C C . ARG A 1 135 ? -3.548 -15.355 -13.193 1.00 87.88 135 ARG A C 1
ATOM 1046 O O . ARG A 1 135 ? -4.432 -14.494 -13.210 1.00 87.88 135 ARG A O 1
ATOM 1053 N N . ALA A 1 136 ? -2.269 -15.078 -12.940 1.00 86.81 136 ALA A N 1
ATOM 1054 C CA . ALA A 1 136 ? -1.771 -13.714 -12.802 1.00 86.81 136 ALA A CA 1
ATOM 1055 C C . ALA A 1 136 ? -2.167 -12.890 -14.040 1.00 86.81 136 ALA A C 1
ATOM 1057 O O . ALA A 1 136 ? -1.821 -13.226 -15.173 1.00 86.81 136 ALA A O 1
ATOM 1058 N N . SER A 1 137 ? -2.964 -11.852 -13.812 1.00 91.56 137 SER A N 1
ATOM 1059 C CA . SER A 1 137 ? -3.578 -11.016 -14.841 1.00 91.56 137 SER A CA 1
ATOM 1060 C C . SER A 1 137 ? -3.922 -9.653 -14.246 1.00 91.56 137 SER A C 1
ATOM 1062 O O . SER A 1 137 ? -3.960 -9.507 -13.024 1.00 91.56 137 SER A O 1
ATOM 1064 N N . LEU A 1 138 ? -4.207 -8.664 -15.099 1.00 92.94 138 LEU A N 1
ATOM 1065 C CA . LEU A 1 138 ? -4.608 -7.327 -14.652 1.00 92.94 138 LEU A CA 1
ATOM 1066 C C . LEU A 1 138 ? -5.847 -7.376 -13.744 1.00 92.94 138 LEU A C 1
ATOM 1068 O O . LEU A 1 138 ? -5.850 -6.787 -12.669 1.00 92.94 138 LEU A O 1
ATOM 1072 N N . LEU A 1 139 ? -6.871 -8.129 -14.155 1.00 92.38 139 LEU A N 1
ATOM 1073 C CA . LEU A 1 139 ? -8.091 -8.314 -13.370 1.00 92.38 139 LEU A CA 1
ATOM 1074 C C . LEU A 1 139 ? -7.807 -9.040 -12.051 1.00 92.38 139 LEU A C 1
ATOM 1076 O O . LEU A 1 139 ? -8.335 -8.649 -11.018 1.00 92.38 139 LEU A O 1
ATOM 1080 N N . GLY A 1 140 ? -6.925 -10.043 -12.067 1.00 91.50 140 GLY A N 1
ATOM 1081 C CA . GLY A 1 140 ? -6.454 -10.695 -10.847 1.00 91.50 140 GLY A CA 1
ATOM 1082 C C . GLY A 1 140 ? -5.804 -9.711 -9.870 1.00 91.50 140 GLY A C 1
ATOM 1083 O O . GLY A 1 140 ? -6.161 -9.697 -8.698 1.00 91.50 140 GLY A O 1
ATOM 1084 N N . GLY A 1 141 ? -4.917 -8.841 -10.363 1.00 92.19 141 GLY A N 1
ATOM 1085 C CA . GLY A 1 141 ? -4.293 -7.787 -9.558 1.00 92.19 141 GLY A CA 1
ATOM 1086 C C . GLY A 1 141 ? -5.311 -6.812 -8.963 1.00 92.19 141 GLY A C 1
ATOM 1087 O O . GLY A 1 141 ? -5.241 -6.522 -7.776 1.00 92.19 141 GLY A O 1
ATOM 1088 N N . ILE A 1 142 ? -6.301 -6.381 -9.753 1.00 94.50 142 ILE A N 1
ATOM 1089 C CA . ILE A 1 142 ? -7.402 -5.527 -9.276 1.00 94.50 142 ILE A CA 1
ATOM 1090 C C . ILE A 1 142 ? -8.175 -6.207 -8.139 1.00 94.50 142 ILE A C 1
ATOM 1092 O O . ILE A 1 142 ? -8.430 -5.579 -7.116 1.00 94.50 142 ILE A O 1
ATOM 1096 N N . LEU A 1 143 ? -8.538 -7.484 -8.292 1.00 91.56 143 LEU A N 1
ATOM 1097 C CA . LEU A 1 143 ? -9.303 -8.215 -7.277 1.00 91.56 143 LEU A CA 1
ATOM 1098 C C . LEU A 1 143 ? -8.516 -8.409 -5.975 1.00 91.56 143 LEU A C 1
ATOM 1100 O O . LEU A 1 143 ? -9.088 -8.259 -4.898 1.00 91.56 143 LEU A O 1
ATOM 1104 N N . VAL A 1 144 ? -7.217 -8.714 -6.065 1.00 91.44 144 VAL A N 1
ATOM 1105 C CA . VAL A 1 144 ? -6.345 -8.837 -4.885 1.00 91.44 144 VAL A CA 1
ATOM 1106 C C . VAL A 1 144 ? -6.196 -7.494 -4.177 1.00 91.44 144 VAL A C 1
ATOM 1108 O O . VAL A 1 144 ? -6.359 -7.432 -2.962 1.00 91.44 144 VAL A O 1
ATOM 1111 N N . GLU A 1 145 ? -5.940 -6.419 -4.923 1.00 92.25 145 GLU A N 1
ATOM 1112 C CA . GLU A 1 145 ? -5.789 -5.077 -4.353 1.00 92.25 145 GLU A CA 1
ATOM 1113 C C . GLU A 1 145 ? -7.100 -4.568 -3.736 1.00 92.25 145 GLU A C 1
ATOM 1115 O O . GLU A 1 145 ? -7.087 -3.900 -2.711 1.00 92.25 145 GLU A O 1
ATOM 1120 N N . THR A 1 146 ? -8.254 -4.953 -4.291 1.00 92.19 146 THR A N 1
ATOM 1121 C CA . THR A 1 146 ? -9.569 -4.622 -3.708 1.00 92.19 146 THR A CA 1
ATOM 1122 C C . THR A 1 146 ? -9.750 -5.228 -2.314 1.00 92.19 146 THR A C 1
ATOM 1124 O O . THR A 1 146 ? -10.488 -4.674 -1.514 1.00 92.19 146 THR A O 1
ATOM 1127 N N . LEU A 1 147 ? -9.102 -6.358 -2.007 1.00 86.19 147 LEU A N 1
ATOM 1128 C CA . LEU A 1 147 ? -9.150 -6.960 -0.669 1.00 86.19 147 LEU A CA 1
ATOM 1129 C C . LEU A 1 147 ? -8.257 -6.217 0.340 1.00 86.19 147 LEU A C 1
ATOM 1131 O O . LEU A 1 147 ? -8.475 -6.330 1.543 1.00 86.19 147 LEU A O 1
ATOM 1135 N N . LEU A 1 148 ? -7.228 -5.519 -0.149 1.00 84.38 148 LEU A N 1
ATOM 1136 C CA . LEU A 1 148 ? -6.290 -4.751 0.670 1.00 84.38 148 LEU A CA 1
ATOM 1137 C C . LEU A 1 148 ? -6.843 -3.387 1.103 1.00 84.38 148 LEU A C 1
ATOM 1139 O O . LEU A 1 148 ? -6.420 -2.885 2.146 1.00 84.38 148 LEU A O 1
ATOM 1143 N N . LEU A 1 149 ? -7.725 -2.794 0.291 1.00 76.75 149 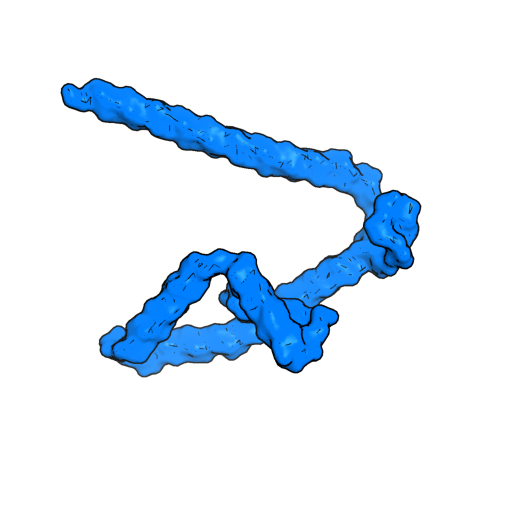LEU A N 1
ATOM 1144 C CA . LEU A 1 149 ? -8.386 -1.505 0.532 1.00 76.75 149 LEU A CA 1
ATOM 1145 C C . LEU A 1 149 ? -9.635 -1.657 1.408 1.00 76.75 149 LEU A C 1
ATOM 1147 O O . LEU A 1 149 ? -9.806 -0.803 2.308 1.00 76.75 149 LEU A O 1
#

Radius of gyration: 23.8 Å; Cα contacts (8 Å, |Δi|>4): 85; chains: 1; bounding box: 52×34×69 Å

Solvent-accessible surface area (backbone atoms only — not comparable to full-atom values): 8353 Å² total; per-residue (Å²): 117,72,68,60,56,56,51,50,52,51,50,53,53,49,52,52,53,49,50,49,50,53,54,52,49,50,53,49,52,53,51,48,52,50,50,71,62,41,57,84,69,64,48,73,62,36,53,73,26,59,65,36,100,46,100,49,97,90,47,74,50,15,51,26,60,61,55,54,49,50,51,52,28,53,53,49,12,50,52,54,31,49,67,55,46,50,61,53,53,48,43,60,66,72,73,44,59,93,86,34,66,67,52,54,52,53,51,52,51,49,58,53,56,74,68,52,59,68,70,56,52,50,54,51,43,53,50,50,30,54,75,74,67,50,63,97,43,71,67,50,50,16,57,44,48,30,72,71,103

Nearest PDB structures (foldseek):
  8y5f-assembly1_C  TM=4.850E-01  e=3.022E-01  Escherichia coli

Secondary structure (DSSP, 8-state):
-HHHHHHHHHHHHHHHHHHHHHHHHHHHHHHHHHHHHHGGG--HHHHHSPP-S--STTSS---HHHHHHHHHHHHHHHHHHHHHHHHHHHIIIIIS-TT-HHHHHHHHHHHHHHTS-HHHHHHHHHHHHHHTTPPS-HHHHHHHHHHH-

Mean predicted aligned error: 7.41 Å

pLDDT: mean 89.25, std 10.28, range [48.38, 98.19]

Sequence (149 aa):
MKKAKYIEEKIFRFLMVLSLILVAGFVFSVLWSIFSKGIPVLTWEMVTSLPGSGFYVGKQGGFLNAIVGSVYIVLGATFLGLLISIPVVFYLSVYLKKDSRFGSIARLAFDVLFGVPSIVYGAFAFTIMIVVGIRASLLGGILVETLLL